Protein AF-A0A7Y2GS49-F1 (afdb_monomer_lite)

Structure (mmCIF, N/CA/C/O backbone):
data_AF-A0A7Y2GS49-F1
#
_entry.id   AF-A0A7Y2GS49-F1
#
loop_
_atom_site.group_PDB
_atom_site.id
_atom_site.type_symbol
_atom_site.label_atom_id
_atom_site.label_alt_id
_atom_site.label_comp_id
_atom_site.label_asym_id
_atom_site.label_entity_id
_atom_site.label_seq_id
_atom_site.pdbx_PDB_ins_code
_atom_site.Cartn_x
_atom_site.Cartn_y
_atom_site.Cartn_z
_atom_site.occupancy
_atom_site.B_iso_or_equiv
_atom_site.auth_seq_id
_atom_site.auth_comp_id
_atom_site.auth_asym_id
_atom_site.auth_atom_id
_atom_site.pdbx_PDB_model_num
ATOM 1 N N . MET A 1 1 ? -14.419 -1.938 17.649 1.00 79.94 1 MET A N 1
ATOM 2 C CA . MET A 1 1 ? -13.302 -1.023 17.337 1.00 79.94 1 MET A CA 1
ATOM 3 C C . MET A 1 1 ? -13.579 -0.387 15.984 1.00 79.94 1 MET A C 1
ATOM 5 O O . MET A 1 1 ? -14.238 -1.049 15.187 1.00 79.94 1 MET A O 1
ATOM 9 N N . PRO A 1 2 ? -13.194 0.877 15.746 1.00 84.94 2 PRO A N 1
ATOM 10 C CA . PRO A 1 2 ? -13.348 1.493 14.432 1.00 84.94 2 PRO A CA 1
ATOM 11 C C . PRO A 1 2 ? -12.395 0.846 13.422 1.00 84.94 2 PRO A C 1
ATOM 13 O O . PRO A 1 2 ? -11.260 0.527 13.766 1.00 84.94 2 PRO A O 1
ATOM 16 N N . ASN A 1 3 ? -12.863 0.686 12.187 1.00 85.38 3 ASN A N 1
ATOM 17 C CA . ASN A 1 3 ? -12.028 0.277 11.062 1.00 85.38 3 ASN A CA 1
ATOM 18 C C . ASN A 1 3 ? -11.532 1.524 10.328 1.00 85.38 3 ASN A C 1
ATOM 20 O O . ASN A 1 3 ? -12.269 2.505 10.206 1.00 85.38 3 ASN A O 1
ATOM 24 N N . PHE A 1 4 ? -10.308 1.464 9.813 1.00 83.94 4 PHE A N 1
ATOM 25 C CA . PHE A 1 4 ? -9.697 2.534 9.031 1.00 83.94 4 PHE A CA 1
ATOM 26 C C . PHE A 1 4 ? -9.327 2.007 7.650 1.00 83.94 4 PHE A C 1
ATOM 28 O O . PHE A 1 4 ? -8.883 0.869 7.516 1.00 83.94 4 PHE A O 1
ATOM 35 N N . VAL A 1 5 ? -9.509 2.842 6.630 1.00 84.56 5 VAL A N 1
ATOM 36 C CA . VAL A 1 5 ? -9.082 2.536 5.264 1.00 84.56 5 VAL A CA 1
ATOM 37 C C . VAL A 1 5 ? -7.808 3.317 4.988 1.00 84.56 5 VAL A C 1
ATOM 39 O O . VAL A 1 5 ? -7.805 4.546 5.057 1.00 84.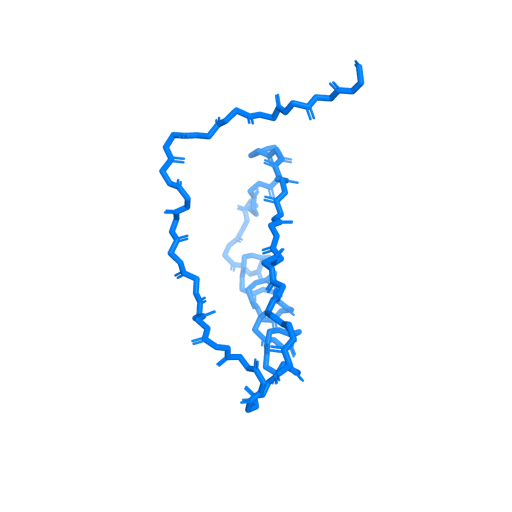56 5 VAL A O 1
ATOM 42 N N . PHE A 1 6 ? -6.735 2.599 4.672 1.00 80.75 6 PHE A N 1
ATOM 43 C CA . PHE A 1 6 ? -5.489 3.193 4.207 1.00 80.75 6 PHE A CA 1
ATOM 44 C C . PHE A 1 6 ? -5.528 3.279 2.685 1.00 80.75 6 PHE A C 1
ATOM 46 O O . PHE A 1 6 ? -5.441 2.267 1.994 1.00 80.75 6 PHE A O 1
ATOM 53 N N . THR A 1 7 ? -5.681 4.494 2.166 1.00 78.94 7 THR A N 1
ATOM 54 C CA . THR A 1 7 ? -5.580 4.770 0.733 1.00 78.94 7 THR A CA 1
ATOM 55 C C . THR A 1 7 ? -4.219 5.380 0.428 1.00 78.94 7 THR A C 1
ATOM 57 O O . THR A 1 7 ? -3.696 6.186 1.197 1.00 78.94 7 THR A O 1
ATOM 60 N N . TYR A 1 8 ? -3.630 4.986 -0.697 1.00 74.00 8 TYR A N 1
ATOM 61 C CA . TYR A 1 8 ? -2.422 5.605 -1.226 1.00 74.00 8 TYR A CA 1
ATOM 62 C C . TYR A 1 8 ? -2.753 6.285 -2.552 1.00 74.00 8 TYR A C 1
ATOM 64 O O . TYR A 1 8 ? -3.507 5.756 -3.369 1.00 74.00 8 TYR A O 1
ATOM 72 N N . HIS A 1 9 ? -2.183 7.466 -2.762 1.00 71.81 9 HIS A N 1
ATOM 73 C CA . HIS A 1 9 ? -2.200 8.147 -4.047 1.00 71.81 9 HIS A CA 1
ATOM 74 C C . HIS A 1 9 ? -0.770 8.146 -4.572 1.00 71.81 9 HIS A C 1
ATOM 76 O O . HIS A 1 9 ? 0.123 8.692 -3.929 1.00 71.81 9 HIS A O 1
ATOM 82 N N . GLY A 1 10 ? -0.555 7.494 -5.708 1.00 64.75 10 GLY A N 1
ATOM 83 C CA . GLY A 1 10 ? 0.708 7.535 -6.430 1.00 64.75 10 GLY A CA 1
ATOM 84 C C . GLY A 1 10 ? 0.480 8.140 -7.804 1.00 64.75 10 GLY A C 1
ATOM 85 O O . GLY A 1 10 ? -0.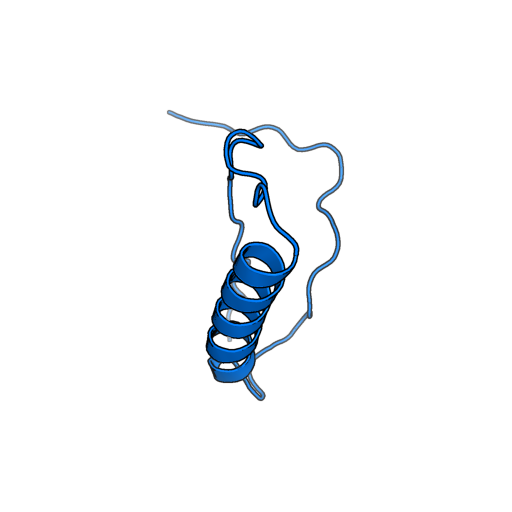510 7.819 -8.463 1.00 64.75 10 GLY A O 1
ATOM 86 N N . GLU A 1 11 ? 1.390 9.000 -8.248 1.00 64.75 11 GLU A N 1
ATOM 87 C CA . GLU A 1 11 ? 1.503 9.281 -9.674 1.00 64.75 11 GLU A CA 1
ATOM 88 C C . GLU A 1 11 ? 2.123 8.053 -10.351 1.00 64.75 11 GLU A C 1
ATOM 90 O O . GLU A 1 11 ? 3.040 7.434 -9.815 1.00 64.75 11 GLU A O 1
ATOM 95 N N . MET A 1 12 ? 1.646 7.687 -11.543 1.00 60.09 12 MET A N 1
ATOM 96 C CA . MET A 1 12 ? 2.226 6.574 -12.312 1.00 60.09 12 MET A CA 1
ATOM 97 C C . MET A 1 12 ? 3.626 6.906 -12.881 1.00 60.09 12 MET A C 1
ATOM 99 O O . MET A 1 12 ? 4.195 6.130 -13.646 1.00 60.09 12 MET A O 1
ATOM 103 N N . SER A 1 13 ? 4.185 8.069 -12.538 1.00 56.06 13 SER A N 1
ATOM 104 C CA . SER A 1 13 ? 5.540 8.502 -12.868 1.00 56.06 13 SER A CA 1
ATOM 105 C C . SER A 1 13 ? 6.532 7.924 -11.857 1.00 56.06 13 SER A C 1
ATOM 107 O O . SER A 1 13 ? 6.868 8.549 -10.854 1.00 56.06 13 SER A O 1
ATOM 109 N N . GLY A 1 14 ? 6.965 6.694 -12.105 1.00 63.53 14 GLY A N 1
ATOM 110 C CA . GLY A 1 14 ? 7.910 5.983 -11.239 1.00 63.53 14 GLY A CA 1
ATOM 111 C C . GLY A 1 14 ? 7.833 4.468 -11.371 1.00 63.53 14 GLY A C 1
ATOM 112 O O . GLY A 1 14 ? 8.217 3.759 -10.444 1.00 63.53 14 GLY A O 1
ATOM 113 N N . MET A 1 15 ? 7.288 3.968 -12.487 1.00 70.50 15 MET A N 1
ATOM 114 C CA . MET A 1 15 ? 7.313 2.541 -12.777 1.00 70.50 15 MET A CA 1
ATOM 115 C C . MET A 1 15 ? 8.782 2.092 -12.824 1.00 70.50 15 MET A C 1
ATOM 117 O O . MET A 1 15 ? 9.569 2.758 -13.492 1.00 70.50 15 MET A O 1
ATOM 121 N N . PRO A 1 16 ? 9.155 1.005 -12.131 1.00 72.94 16 PRO A N 1
ATOM 122 C CA . PRO A 1 16 ? 10.509 0.474 -12.185 1.00 72.94 16 PRO A CA 1
ATOM 123 C C . PRO A 1 16 ? 10.927 0.228 -13.636 1.00 72.94 16 PRO A C 1
ATOM 125 O O . PRO A 1 16 ? 10.203 -0.439 -14.381 1.00 72.94 16 PRO A O 1
ATOM 128 N N . ASP A 1 17 ? 12.090 0.746 -14.028 1.00 81.25 17 ASP A N 1
ATOM 129 C CA . ASP A 1 17 ? 12.622 0.576 -15.385 1.00 81.25 17 ASP A CA 1
ATOM 130 C C . ASP A 1 17 ? 13.160 -0.850 -15.597 1.00 81.25 17 ASP A C 1
ATOM 132 O O . ASP A 1 17 ? 13.329 -1.309 -16.731 1.00 81.25 17 ASP A O 1
ATOM 136 N N . SER A 1 18 ? 13.399 -1.579 -14.500 1.00 90.88 18 SER A N 1
ATOM 137 C CA . SER A 1 18 ? 13.916 -2.943 -14.502 1.00 90.88 18 SER A CA 1
ATOM 138 C C . SER A 1 18 ? 13.084 -3.924 -13.655 1.00 90.88 18 SER A C 1
ATOM 140 O O . SER A 1 18 ? 12.455 -3.542 -12.662 1.00 90.88 18 SER A O 1
ATOM 142 N N . PRO A 1 19 ? 13.122 -5.233 -13.984 1.00 92.00 19 PRO A N 1
ATOM 143 C CA . PRO A 1 19 ? 12.496 -6.269 -13.161 1.00 92.00 19 PRO A CA 1
ATOM 144 C C . PRO A 1 19 ? 13.053 -6.354 -11.733 1.00 92.00 19 PRO A C 1
ATOM 146 O O . PRO A 1 19 ? 12.316 -6.696 -10.812 1.00 92.00 19 PRO A O 1
ATOM 149 N N . GLU A 1 20 ? 14.342 -6.059 -11.544 1.00 93.75 20 GLU A N 1
ATOM 150 C CA . GLU A 1 20 ? 15.012 -6.138 -10.240 1.00 93.75 20 GLU A CA 1
ATOM 151 C C . GLU A 1 20 ? 14.533 -5.031 -9.295 1.00 93.75 20 GLU A C 1
ATOM 153 O O . GLU A 1 20 ? 14.164 -5.306 -8.153 1.00 93.75 20 GLU A O 1
ATOM 158 N N . GLU A 1 21 ? 14.435 -3.796 -9.791 1.00 89.12 21 GLU A N 1
ATOM 159 C CA . GLU A 1 21 ? 13.846 -2.686 -9.036 1.00 89.12 21 GLU A CA 1
ATOM 160 C C . GLU A 1 21 ? 12.370 -2.951 -8.722 1.00 89.12 21 GLU A C 1
ATOM 162 O O . GLU A 1 21 ? 11.922 -2.697 -7.603 1.00 89.12 21 GLU A O 1
ATOM 167 N N . GLY A 1 22 ? 11.623 -3.532 -9.668 1.00 88.25 22 GLY A N 1
ATOM 168 C CA . GLY A 1 22 ? 10.239 -3.939 -9.430 1.00 88.25 22 GLY A CA 1
ATOM 169 C C . GLY A 1 22 ? 10.114 -4.974 -8.317 1.00 88.25 22 GLY A C 1
ATOM 170 O O . GLY A 1 22 ? 9.274 -4.822 -7.430 1.00 88.25 22 GLY A O 1
ATOM 171 N N . ALA A 1 23 ? 10.988 -5.980 -8.305 1.00 92.94 23 ALA A N 1
ATOM 172 C CA . ALA A 1 23 ? 11.029 -6.971 -7.236 1.00 92.94 23 ALA A CA 1
ATOM 173 C C . ALA A 1 23 ? 11.379 -6.341 -5.878 1.00 92.94 23 ALA A C 1
ATOM 175 O O . ALA A 1 23 ? 10.761 -6.689 -4.873 1.00 92.94 23 ALA A O 1
ATOM 176 N N . ALA A 1 24 ? 12.315 -5.388 -5.837 1.00 91.31 24 ALA A N 1
ATOM 177 C CA . ALA A 1 24 ? 12.689 -4.694 -4.606 1.00 91.31 24 ALA A CA 1
ATOM 178 C C . ALA A 1 24 ? 11.531 -3.859 -4.030 1.00 91.31 24 ALA A C 1
ATOM 180 O O . ALA A 1 24 ? 11.272 -3.911 -2.825 1.00 91.31 24 ALA A O 1
ATOM 181 N N . VAL A 1 25 ? 10.801 -3.132 -4.883 1.00 89.25 25 VAL A N 1
ATOM 182 C CA . VAL A 1 25 ? 9.622 -2.350 -4.473 1.00 89.25 25 VAL A CA 1
ATOM 183 C C . VAL A 1 25 ? 8.509 -3.267 -3.964 1.00 89.25 25 VAL A C 1
ATOM 185 O O . VAL A 1 25 ? 7.941 -3.003 -2.902 1.00 89.25 25 VAL A O 1
ATOM 188 N N . MET A 1 26 ? 8.232 -4.369 -4.668 1.00 89.06 26 MET A N 1
ATOM 189 C CA . MET A 1 26 ? 7.233 -5.353 -4.238 1.00 89.06 26 MET A CA 1
ATOM 190 C C . MET A 1 26 ? 7.619 -6.008 -2.908 1.00 89.06 26 MET A C 1
ATOM 192 O O . MET A 1 26 ? 6.780 -6.098 -2.018 1.00 89.06 26 MET A O 1
ATOM 196 N N . ALA A 1 27 ? 8.888 -6.379 -2.716 1.00 94.31 27 ALA A N 1
ATOM 197 C CA . ALA A 1 27 ? 9.365 -6.956 -1.459 1.00 94.31 27 ALA A CA 1
ATOM 198 C C . ALA A 1 27 ? 9.245 -5.972 -0.281 1.00 94.31 27 ALA A C 1
ATOM 200 O O . ALA A 1 27 ? 8.839 -6.356 0.818 1.00 94.31 27 ALA A O 1
ATOM 201 N N . ALA A 1 28 ? 9.565 -4.692 -0.500 1.00 91.94 28 ALA A N 1
ATOM 202 C CA . ALA A 1 28 ? 9.383 -3.653 0.511 1.00 91.94 28 ALA A CA 1
ATOM 203 C C . ALA A 1 28 ? 7.898 -3.470 0.874 1.00 91.94 28 ALA A C 1
ATOM 205 O O . ALA A 1 28 ? 7.560 -3.364 2.056 1.00 91.94 28 ALA A O 1
ATOM 206 N N . TRP A 1 29 ? 7.015 -3.482 -0.130 1.00 88.81 29 TRP A N 1
ATOM 207 C CA . TRP A 1 29 ? 5.568 -3.422 0.072 1.00 88.81 29 TRP A CA 1
ATOM 208 C C . TRP A 1 29 ? 5.052 -4.633 0.862 1.00 88.81 29 TRP A C 1
ATOM 210 O O . TRP A 1 29 ? 4.373 -4.441 1.870 1.00 88.81 29 TRP A O 1
ATOM 220 N N . GLU A 1 30 ? 5.426 -5.857 0.476 1.00 90.12 30 GLU A N 1
ATOM 221 C CA . GLU A 1 30 ? 5.026 -7.097 1.159 1.00 90.12 30 GLU A CA 1
ATOM 222 C C . GLU A 1 30 ? 5.504 -7.119 2.616 1.00 90.12 30 GLU A C 1
ATOM 224 O O . GLU A 1 30 ? 4.739 -7.458 3.522 1.00 90.12 30 GLU A O 1
ATOM 229 N N . SER A 1 31 ? 6.751 -6.698 2.861 1.00 95.00 31 SER A N 1
ATOM 230 C CA . SER A 1 31 ? 7.316 -6.634 4.210 1.00 95.00 31 SER A CA 1
ATOM 231 C C . SER A 1 31 ? 6.558 -5.659 5.106 1.00 95.00 31 SER A C 1
ATOM 233 O O . SER A 1 31 ? 6.354 -5.964 6.280 1.00 95.00 31 SER A O 1
ATOM 235 N N . TRP A 1 32 ? 6.167 -4.491 4.592 1.00 91.25 32 TRP A N 1
ATOM 236 C CA . TRP A 1 32 ? 5.370 -3.525 5.348 1.00 91.25 32 TRP A CA 1
ATOM 237 C C . TRP A 1 32 ? 3.941 -4.031 5.560 1.00 91.25 32 TRP A C 1
ATOM 239 O O . TRP A 1 32 ? 3.453 -4.034 6.689 1.00 91.25 32 TRP A O 1
ATOM 249 N N . TYR A 1 33 ? 3.286 -4.506 4.501 1.00 89.94 33 TYR A N 1
ATOM 250 C CA . TYR A 1 33 ? 1.906 -4.984 4.541 1.00 89.94 33 TYR A CA 1
ATOM 251 C C . TYR A 1 33 ? 1.732 -6.143 5.533 1.00 89.94 33 TYR A C 1
ATOM 253 O O . TYR A 1 33 ? 0.774 -6.172 6.306 1.00 89.94 33 TYR A O 1
ATOM 261 N N . GLY A 1 34 ? 2.711 -7.049 5.599 1.00 91.69 34 GLY A N 1
ATOM 262 C CA . GLY A 1 34 ? 2.733 -8.145 6.568 1.00 91.69 34 GLY A CA 1
ATOM 263 C C . GLY A 1 34 ? 2.749 -7.697 8.035 1.00 91.69 34 GLY A C 1
ATOM 26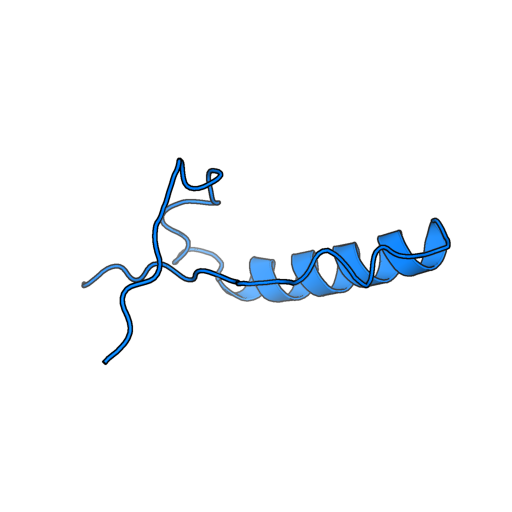4 O O . GLY A 1 34 ? 2.307 -8.457 8.896 1.00 91.69 34 GLY A O 1
ATOM 265 N N . THR A 1 35 ? 3.188 -6.469 8.343 1.00 93.44 35 THR A N 1
ATOM 266 C CA . THR A 1 35 ? 3.181 -5.946 9.724 1.00 93.44 35 THR A CA 1
ATOM 267 C C . THR A 1 35 ? 1.778 -5.694 10.277 1.00 93.44 35 THR A C 1
ATOM 269 O O . THR A 1 35 ? 1.616 -5.651 11.494 1.00 93.44 35 THR A O 1
ATOM 272 N N . ILE A 1 36 ? 0.765 -5.570 9.409 1.00 91.81 36 ILE A N 1
ATOM 273 C CA . ILE A 1 36 ? -0.637 -5.373 9.807 1.00 91.81 36 ILE A CA 1
ATOM 274 C C . ILE A 1 36 ? -1.197 -6.656 10.450 1.00 91.81 36 ILE A C 1
ATOM 276 O O . ILE A 1 36 ? -1.976 -6.600 11.400 1.00 91.81 36 ILE A O 1
ATOM 280 N N . GLY A 1 37 ? -0.761 -7.826 9.973 1.00 91.12 37 GLY A N 1
ATOM 281 C CA . GLY A 1 37 ? -1.064 -9.115 10.590 1.00 91.12 37 GLY A CA 1
ATOM 282 C C . GLY A 1 37 ? -2.564 -9.389 10.755 1.00 91.12 37 GLY A C 1
ATOM 283 O O . GLY A 1 37 ? -3.346 -9.254 9.817 1.00 91.12 37 GLY A O 1
ATOM 284 N N . ALA A 1 38 ? -2.959 -9.810 11.958 1.00 93.06 38 ALA A N 1
ATOM 285 C CA . ALA A 1 38 ? -4.330 -10.224 12.266 1.00 93.06 38 ALA A CA 1
ATOM 286 C C . ALA A 1 38 ? -5.346 -9.065 12.309 1.00 93.06 38 ALA A C 1
ATOM 288 O O . ALA A 1 38 ? -6.548 -9.325 12.315 1.00 93.06 38 ALA A O 1
ATOM 289 N N . ASP A 1 39 ? -4.880 -7.813 12.322 1.00 91.06 39 ASP A N 1
ATOM 290 C CA . ASP A 1 39 ? -5.742 -6.626 12.323 1.00 91.06 39 ASP A CA 1
ATOM 291 C C . ASP A 1 39 ? -6.187 -6.220 10.904 1.00 91.06 39 ASP A C 1
ATOM 293 O O . ASP A 1 39 ? -6.994 -5.302 10.734 1.00 91.06 39 ASP A O 1
ATOM 297 N N . LEU A 1 40 ? -5.692 -6.910 9.869 1.00 90.06 40 LEU A N 1
ATOM 298 C CA . LEU A 1 40 ? -6.102 -6.698 8.486 1.00 90.06 40 LEU A CA 1
ATOM 299 C C . LEU A 1 40 ? -7.527 -7.228 8.264 1.00 90.06 40 LEU A C 1
ATOM 301 O O . LEU A 1 40 ? -7.759 -8.433 8.174 1.00 90.06 40 LEU A O 1
ATOM 305 N N . VAL A 1 41 ? -8.484 -6.308 8.150 1.00 89.75 41 VAL A N 1
ATOM 306 C CA . VAL A 1 41 ? -9.905 -6.636 7.939 1.00 89.75 41 VAL A CA 1
ATOM 307 C C . VAL A 1 41 ? -10.211 -6.964 6.472 1.00 89.75 41 VAL A C 1
ATOM 309 O O . VAL A 1 41 ? -11.004 -7.860 6.196 1.00 89.75 41 VAL A O 1
ATOM 312 N N . ASP A 1 42 ? -9.591 -6.241 5.538 1.00 86.12 42 ASP A N 1
ATOM 313 C CA . ASP A 1 42 ? -9.746 -6.408 4.089 1.00 86.12 42 ASP A CA 1
ATOM 314 C C . ASP A 1 42 ? -8.387 -6.170 3.421 1.00 86.12 42 ASP A C 1
ATOM 316 O O . ASP A 1 42 ? -7.732 -5.158 3.681 1.00 86.12 42 ASP A O 1
ATOM 320 N N . GLY A 1 43 ? -7.956 -7.117 2.586 1.00 80.75 43 GLY A N 1
ATOM 321 C CA . GLY A 1 43 ? -6.646 -7.090 1.946 1.00 80.75 43 GLY A CA 1
ATOM 322 C C . GLY A 1 43 ? -6.500 -6.086 0.801 1.00 80.75 43 GLY A C 1
ATOM 323 O O . GLY A 1 43 ? -5.378 -5.871 0.338 1.00 80.75 43 GLY A O 1
ATOM 324 N N . GLY A 1 44 ? -7.597 -5.450 0.393 1.00 73.69 44 GLY A N 1
ATOM 325 C CA . GLY A 1 44 ? -7.632 -4.399 -0.612 1.00 73.69 44 GLY A CA 1
ATOM 326 C C . GLY A 1 44 ? -8.309 -4.850 -1.905 1.00 73.69 44 GLY A C 1
ATOM 327 O O . GLY A 1 44 ? -7.911 -5.825 -2.540 1.00 73.69 44 GLY A O 1
ATOM 328 N N . ALA A 1 45 ? -9.299 -4.069 -2.331 1.00 65.62 45 ALA A N 1
ATOM 329 C CA . ALA A 1 45 ? -9.839 -4.062 -3.683 1.00 65.62 45 ALA A CA 1
ATOM 330 C C . ALA A 1 45 ? -9.533 -2.697 -4.322 1.00 65.62 45 ALA A C 1
ATOM 332 O O . ALA A 1 45 ? -9.484 -1.693 -3.602 1.00 65.62 45 ALA A O 1
ATOM 333 N N . PRO A 1 46 ? -9.342 -2.612 -5.652 1.00 65.19 46 PRO A N 1
ATOM 334 C CA . PRO A 1 46 ? -9.256 -1.321 -6.315 1.00 65.19 46 PRO A CA 1
ATOM 335 C C . PRO A 1 46 ? -10.517 -0.521 -5.991 1.00 65.19 46 PRO A C 1
ATOM 337 O O . PRO A 1 46 ? -11.639 -0.985 -6.214 1.00 65.19 46 PRO A O 1
ATOM 340 N N . LEU A 1 47 ? -10.331 0.681 -5.444 1.00 65.25 47 LEU A N 1
ATOM 341 C CA . LEU A 1 47 ? -11.434 1.616 -5.297 1.00 65.25 47 LEU A CA 1
ATOM 342 C C . LEU A 1 47 ? -11.997 1.872 -6.699 1.00 65.25 47 LEU A C 1
ATOM 344 O O . LEU A 1 47 ? -11.247 2.129 -7.643 1.00 65.25 47 LEU A O 1
ATOM 348 N N . GLY A 1 48 ? -13.321 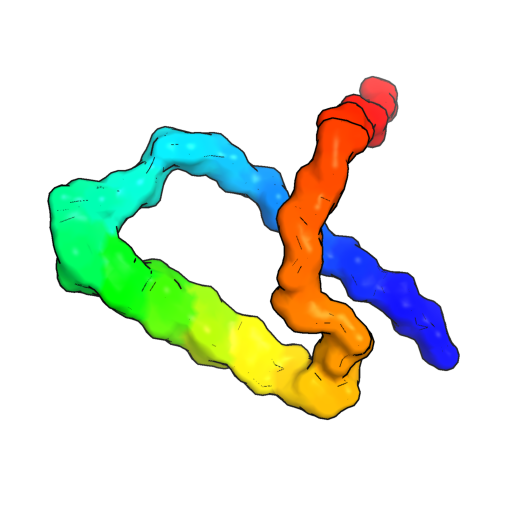1.770 -6.841 1.00 67.81 48 GLY A N 1
ATOM 349 C CA . GLY A 1 48 ? -14.004 2.219 -8.051 1.00 67.81 48 GLY A CA 1
ATOM 350 C C . GLY A 1 48 ? -13.781 3.717 -8.288 1.00 67.81 48 GLY A C 1
ATOM 351 O O . GLY A 1 48 ? -13.044 4.376 -7.553 1.00 67.81 48 GLY A O 1
ATOM 352 N N . ALA A 1 49 ? -14.440 4.277 -9.305 1.00 71.19 49 ALA A N 1
ATOM 353 C CA . ALA A 1 49 ? -14.352 5.707 -9.598 1.00 71.19 49 ALA A CA 1
ATOM 354 C C . ALA A 1 49 ? -14.533 6.543 -8.316 1.00 71.19 49 ALA A C 1
ATOM 356 O O . ALA A 1 49 ? -15.579 6.492 -7.669 1.00 71.19 49 ALA A O 1
ATOM 357 N N . SER A 1 50 ? -13.489 7.277 -7.941 1.00 70.81 50 SER A N 1
ATOM 358 C CA . SER A 1 50 ? -13.455 8.097 -6.735 1.00 70.81 50 SER A CA 1
ATOM 359 C C . SER A 1 50 ? -13.022 9.515 -7.093 1.00 70.81 50 SER A C 1
ATOM 361 O O . SER A 1 50 ? -12.333 9.739 -8.087 1.00 70.81 50 SER A O 1
ATOM 363 N N . THR A 1 51 ? -13.478 10.486 -6.304 1.00 65.06 51 THR A N 1
ATOM 364 C CA . THR A 1 51 ? -13.074 11.889 -6.425 1.00 65.06 51 THR A CA 1
ATOM 365 C C . THR A 1 51 ? -12.491 12.331 -5.093 1.00 65.06 51 THR A C 1
ATOM 367 O O . THR A 1 51 ? -13.082 12.080 -4.042 1.00 65.06 51 THR A O 1
ATOM 370 N N . ALA A 1 52 ? -11.332 12.982 -5.126 1.00 72.12 52 ALA A N 1
ATOM 371 C CA . ALA A 1 52 ? -10.797 13.647 -3.949 1.00 72.12 52 ALA A CA 1
ATOM 372 C C . ALA A 1 52 ? -11.625 14.912 -3.681 1.00 72.12 52 ALA A C 1
ATOM 374 O O . ALA A 1 52 ? -11.903 15.676 -4.606 1.00 72.12 52 ALA A O 1
ATOM 375 N N . ILE A 1 53 ? -12.030 15.129 -2.429 1.00 61.72 53 ILE A N 1
ATOM 376 C CA . ILE A 1 53 ? -12.654 16.381 -1.987 1.00 61.72 53 ILE A CA 1
ATOM 377 C C . ILE A 1 53 ? -11.687 17.028 -0.999 1.00 61.72 53 ILE A C 1
ATOM 379 O O . ILE A 1 53 ? -11.410 16.464 0.059 1.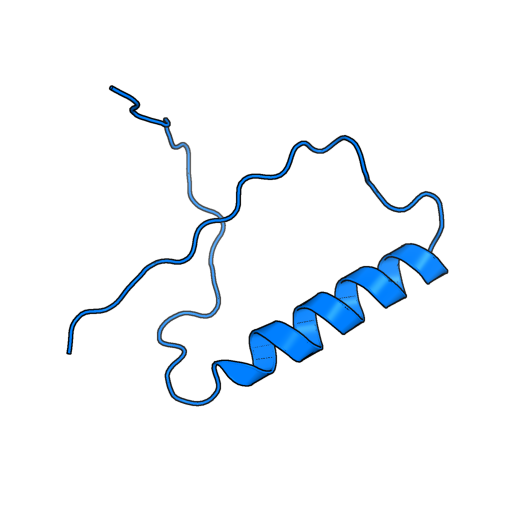00 61.72 53 ILE A O 1
ATOM 383 N N . GLY A 1 54 ? -11.115 18.162 -1.400 1.00 77.12 54 GLY A N 1
ATOM 384 C CA . GLY A 1 54 ? -10.246 18.998 -0.571 1.00 77.12 54 GLY A CA 1
ATOM 385 C C . GLY A 1 54 ? -11.006 20.194 0.016 1.00 77.12 54 GLY A C 1
ATOM 386 O O . GLY A 1 54 ? -12.176 20.374 -0.329 1.00 77.12 54 GLY A O 1
ATOM 387 N N . PRO A 1 55 ? -10.374 20.978 0.909 1.00 56.94 55 PRO A N 1
ATOM 388 C CA . PRO A 1 55 ? -10.951 22.2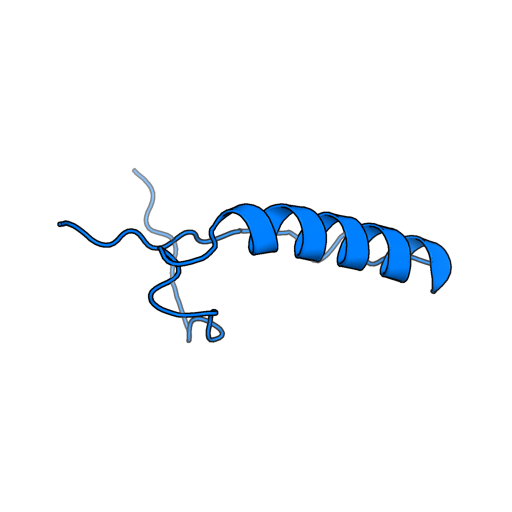22 1.421 1.00 56.94 55 PRO A CA 1
ATOM 389 C C . PRO A 1 55 ? -11.313 23.219 0.311 1.00 56.94 55 PRO A C 1
ATOM 391 O O . PRO A 1 55 ? -10.645 23.203 -0.750 1.00 56.94 55 PRO A O 1
#

Foldseek 3Di:
DDDDDDDDDDDPPPDDPDPVVVVVVVVVVVVVLCVCPPVCPDPDDPDDDDDDDDD

Radius of gyration: 14.48 Å; chains: 1; bounding box: 29×32×33 Å

Secondary structure (DSSP, 8-state):
-----------STT--SSHHHHHHHHHHHHHHHGGGGGG-S-------S------

Sequence (55 aa):
MPNFVFTYHGEMSGMPDSPEEGAAVMAAWESWYGTIGADLVDGGAPLGASTAIGP

pLDDT: mean 80.5, std 11.55, range [56.06, 95.0]